Protein AF-A0A9Q0G4Z3-F1 (afdb_monomer)

pLDDT: mean 73.85, std 12.04, range [33.72, 89.06]

Mean predicted aligned error: 10.03 Å

Sequence (108 aa):
MFDSSICDSKLFLVQVDVGDFLRFNSCVLYTEDNSEQPLINIEVVAHVTRPELRSSEVSNTFYFTFTVRPEAKATTNGSRIRKVVPATEEEARLILERMDSKKLGSRA

Secondary structure (DSSP, 8-state):
---EEEEEE----SPPPTTPEEEEEEEEEEEE--SSS-EEEEEEEEEEEETTTTEEEEEEEEEEEEE--HHHHHHSTT-PPPPP--SSHHHHHHHHHHHHHHHHHT--

In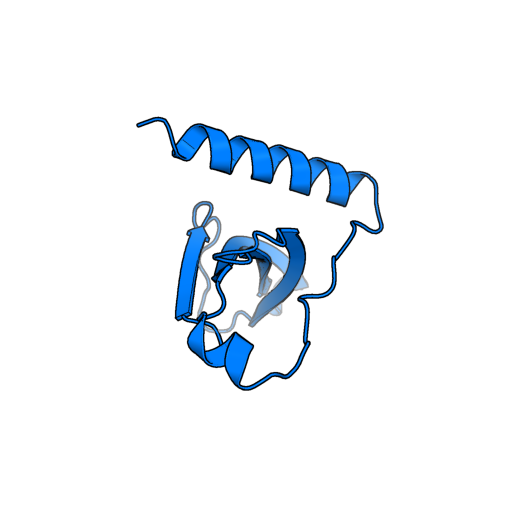terPro domains:
  IPR029069 HotDog domain superfamily [SSF54637] (12-103)

Foldseek 3Di:
DWDDKDKDKDDQADDADDPKDKDWDKDFLWWAQDVQKIKTKMKIWIWTQDVVVRDIDTRIIMIIITTDDPVVVVVPVPPRDDTDDDPDPVSVVVVVVVVVVVVVVVPD

Structure (mmCIF, N/CA/C/O backbone):
data_AF-A0A9Q0G4Z3-F1
#
_entry.id   AF-A0A9Q0G4Z3-F1
#
loop_
_atom_site.group_PDB
_atom_site.id
_atom_site.type_symbol
_atom_site.label_atom_id
_atom_site.label_alt_id
_atom_site.label_comp_id
_atom_site.label_asym_id
_atom_site.label_entity_id
_atom_site.label_seq_id
_atom_site.pdbx_PDB_ins_code
_atom_site.Cartn_x
_atom_site.Cartn_y
_atom_site.Cartn_z
_atom_site.occupancy
_atom_site.B_iso_or_equiv
_atom_site.auth_seq_id
_atom_site.auth_comp_id
_atom_site.auth_asym_id
_atom_site.auth_atom_id
_atom_site.pdbx_PDB_model_num
ATOM 1 N N . MET A 1 1 ? 10.485 -15.289 -3.113 1.00 57.66 1 MET A N 1
ATOM 2 C CA . MET A 1 1 ? 9.211 -14.585 -3.376 1.00 57.66 1 MET A CA 1
ATOM 3 C C . MET A 1 1 ? 9.378 -13.084 -3.158 1.00 57.66 1 MET A C 1
ATOM 5 O O . MET A 1 1 ? 9.109 -12.368 -4.099 1.00 57.66 1 MET A O 1
ATOM 9 N N . PHE A 1 2 ? 9.954 -12.619 -2.045 1.00 57.69 2 PHE A N 1
ATOM 10 C CA . PHE A 1 2 ? 10.606 -11.301 -1.901 1.00 57.69 2 PHE A CA 1
ATOM 11 C C . PHE A 1 2 ? 11.78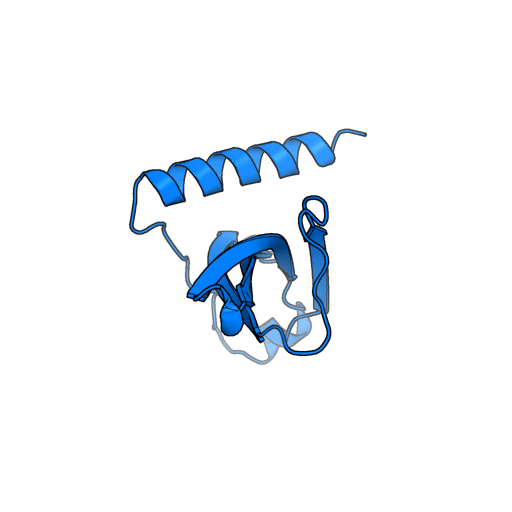9 -11.477 -0.937 1.00 57.69 2 PHE A C 1
ATOM 13 O O . PHE A 1 2 ? 11.700 -12.358 -0.083 1.00 57.69 2 PHE A O 1
ATOM 20 N N . ASP A 1 3 ? 12.904 -10.766 -1.122 1.00 50.44 3 ASP A N 1
ATOM 21 C CA . ASP A 1 3 ? 14.141 -11.026 -0.350 1.00 50.44 3 ASP A CA 1
ATOM 22 C C . ASP A 1 3 ? 14.379 -10.037 0.783 1.00 50.44 3 ASP A C 1
ATOM 24 O O . ASP A 1 3 ? 14.804 -10.387 1.878 1.00 50.44 3 ASP A O 1
ATOM 28 N N . SER A 1 4 ? 14.092 -8.773 0.504 1.00 58.72 4 SER A N 1
ATOM 29 C CA . SER A 1 4 ? 14.329 -7.689 1.433 1.00 58.72 4 SER A CA 1
ATOM 30 C C . SER A 1 4 ? 13.123 -6.773 1.432 1.00 58.72 4 SER A C 1
ATOM 32 O O . SER A 1 4 ? 12.578 -6.443 0.373 1.00 58.72 4 SER A O 1
ATOM 34 N N . SER A 1 5 ? 12.694 -6.408 2.635 1.00 64.12 5 SER A N 1
ATOM 35 C CA . SER A 1 5 ? 11.662 -5.414 2.874 1.00 64.12 5 SER A CA 1
ATOM 36 C C . SER A 1 5 ? 12.268 -4.282 3.692 1.00 64.12 5 SER A C 1
ATOM 38 O O . SER A 1 5 ? 12.572 -4.474 4.869 1.00 64.12 5 SER A O 1
ATOM 40 N N . ILE A 1 6 ? 12.436 -3.109 3.085 1.00 66.50 6 ILE A N 1
ATOM 41 C CA . ILE A 1 6 ? 12.763 -1.888 3.832 1.00 66.50 6 ILE A CA 1
ATOM 42 C C . ILE A 1 6 ? 11.441 -1.286 4.292 1.00 66.50 6 ILE A C 1
ATOM 44 O O . ILE A 1 6 ? 10.569 -1.029 3.459 1.00 66.50 6 ILE A O 1
ATOM 48 N N . CYS A 1 7 ? 11.286 -1.115 5.603 1.00 66.94 7 CYS A N 1
ATOM 49 C CA . CYS A 1 7 ? 10.111 -0.512 6.216 1.00 66.94 7 CYS A CA 1
ATOM 50 C C . CYS A 1 7 ? 10.461 0.888 6.715 1.00 66.94 7 CYS A C 1
ATOM 52 O O . CYS A 1 7 ? 11.145 1.025 7.726 1.00 66.94 7 CYS A O 1
ATOM 54 N N . ASP A 1 8 ? 9.929 1.908 6.052 1.00 69.31 8 ASP A N 1
ATOM 55 C CA . ASP A 1 8 ? 9.909 3.266 6.582 1.00 69.31 8 ASP A CA 1
ATOM 56 C C . ASP A 1 8 ? 8.574 3.471 7.308 1.00 69.31 8 ASP A C 1
ATOM 58 O O . ASP A 1 8 ? 7.501 3.411 6.707 1.00 69.31 8 ASP A O 1
ATOM 62 N N . SER A 1 9 ? 8.599 3.677 8.620 1.00 65.06 9 SER A N 1
ATOM 63 C CA . SER A 1 9 ? 7.398 4.015 9.394 1.00 65.06 9 SER A CA 1
ATOM 64 C C . SER A 1 9 ? 7.420 5.495 9.746 1.00 65.06 9 SER A C 1
ATOM 66 O O . SER A 1 9 ? 8.399 5.963 10.331 1.00 65.06 9 SER A O 1
ATOM 68 N N . LYS A 1 10 ? 6.342 6.233 9.459 1.00 60.59 10 LYS A N 1
ATOM 69 C CA . LYS A 1 10 ? 6.133 7.533 10.112 1.00 60.59 10 LYS A CA 1
ATOM 70 C C . LYS A 1 10 ? 5.558 7.281 11.516 1.00 60.59 10 LYS A C 1
ATOM 72 O O . LYS A 1 10 ? 4.759 6.369 11.691 1.00 60.59 10 LYS A O 1
ATOM 77 N N . LEU A 1 11 ? 6.073 8.049 12.479 1.00 58.91 11 LEU A N 1
ATOM 78 C CA . LEU A 1 11 ? 5.869 8.026 13.937 1.00 58.91 11 LEU A CA 1
ATOM 79 C C . LEU A 1 11 ? 4.536 7.419 14.417 1.00 58.91 11 LEU A C 1
ATOM 81 O O . LEU A 1 11 ? 3.488 7.730 13.859 1.00 58.91 11 LEU A O 1
ATOM 85 N N . PHE A 1 12 ? 4.573 6.639 15.505 1.00 65.06 12 PHE A N 1
ATOM 86 C CA . PHE A 1 12 ? 3.357 6.103 16.113 1.00 65.06 12 PHE A CA 1
ATOM 87 C C . PHE A 1 12 ? 2.504 7.208 16.741 1.00 65.06 12 PHE A C 1
ATOM 89 O O . PHE A 1 12 ? 2.899 7.763 17.766 1.00 65.06 12 PHE A O 1
ATOM 96 N N . LEU A 1 13 ? 1.359 7.545 16.137 1.00 67.50 13 LEU A N 1
ATOM 97 C CA . LEU A 1 13 ? 0.562 8.698 16.580 1.00 67.50 13 LEU A CA 1
ATOM 98 C C . LEU A 1 13 ? -0.391 8.360 17.731 1.00 67.50 13 LEU A C 1
ATOM 100 O O . LEU A 1 13 ? -0.685 9.228 18.551 1.00 67.50 13 LEU A O 1
ATOM 104 N N . VAL A 1 14 ? -0.878 7.117 17.807 1.00 72.00 14 VAL A N 1
ATOM 105 C CA . VAL A 1 14 ? -1.937 6.726 18.753 1.00 72.00 14 VAL A CA 1
ATOM 106 C C . VAL A 1 14 ? -1.628 5.378 19.396 1.00 72.00 14 VA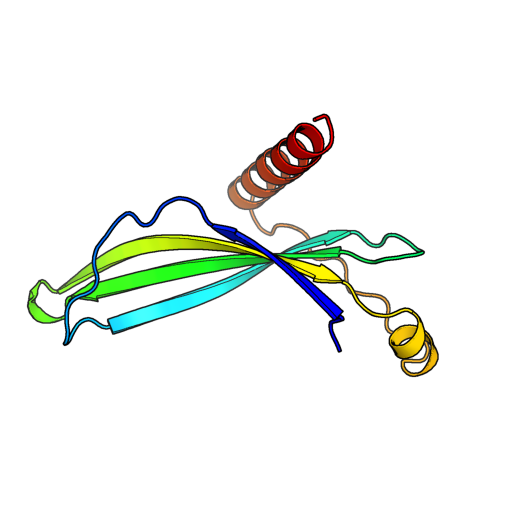L A C 1
ATOM 108 O O . VAL A 1 14 ? -1.382 4.396 18.693 1.00 72.00 14 VAL A O 1
ATOM 111 N N . GLN A 1 15 ? -1.680 5.335 20.731 1.00 70.00 15 GLN A N 1
ATOM 112 C CA . GLN A 1 15 ? -1.610 4.101 21.514 1.00 70.00 15 GLN A CA 1
ATOM 113 C C . GLN A 1 15 ? -2.885 3.270 21.322 1.00 70.00 15 GLN A C 1
ATOM 115 O O . GLN A 1 15 ? -3.992 3.812 21.309 1.00 70.00 15 GLN A O 1
ATOM 120 N N . VAL A 1 16 ? -2.706 1.960 21.162 1.00 74.00 16 VAL A N 1
ATOM 121 C CA . VAL A 1 16 ? -3.790 0.984 21.005 1.00 74.00 16 VAL A CA 1
ATOM 122 C C . VAL A 1 16 ? -4.058 0.348 22.362 1.00 74.00 16 VAL A C 1
ATOM 124 O O . VAL A 1 16 ? -3.110 -0.130 22.989 1.00 74.00 16 VAL A O 1
ATOM 127 N N . ASP A 1 17 ? -5.315 0.344 22.804 1.00 79.38 17 ASP A N 1
ATOM 128 C CA . ASP A 1 17 ? -5.713 -0.313 24.052 1.00 79.38 17 ASP A CA 1
ATOM 129 C C . ASP A 1 17 ? -6.225 -1.745 23.806 1.00 79.38 17 ASP A C 1
ATOM 131 O O . ASP A 1 17 ? -6.589 -2.128 22.688 1.00 79.38 17 ASP A O 1
ATOM 135 N N . VAL A 1 18 ? -6.239 -2.568 24.854 1.00 79.81 18 VAL A N 1
ATOM 136 C CA . VAL A 1 18 ? -6.750 -3.940 24.807 1.00 79.81 18 VAL A CA 1
ATOM 137 C C . VAL A 1 18 ? -8.266 -3.902 24.607 1.00 79.81 18 VAL A C 1
ATOM 139 O O . VAL A 1 18 ? -9.015 -3.598 25.528 1.00 79.81 18 VAL A O 1
ATOM 142 N N . GLY A 1 19 ? -8.716 -4.252 23.401 1.00 79.81 19 GLY A N 1
ATOM 143 C CA . GLY A 1 19 ? -10.129 -4.200 23.003 1.00 79.81 19 GLY A CA 1
ATOM 144 C C . GLY A 1 19 ? -10.374 -3.364 21.745 1.00 79.81 19 GLY A C 1
ATOM 145 O O . GLY A 1 19 ? -11.406 -3.534 21.094 1.00 79.81 19 GLY A O 1
ATOM 146 N N . ASP A 1 20 ? -9.404 -2.535 21.351 1.00 85.12 20 ASP A N 1
ATOM 147 C CA . ASP A 1 20 ? -9.442 -1.801 20.091 1.00 85.12 20 ASP A CA 1
ATOM 148 C C . ASP A 1 20 ? -9.159 -2.719 18.893 1.00 85.12 20 ASP A C 1
ATOM 150 O O . ASP A 1 20 ? -8.344 -3.646 18.947 1.00 85.12 20 ASP A O 1
ATOM 154 N N . PHE A 1 21 ? -9.804 -2.427 17.761 1.00 85.62 21 PHE A N 1
ATOM 155 C CA . PHE A 1 21 ? -9.554 -3.147 16.516 1.00 85.62 21 PHE A CA 1
ATOM 156 C C . PHE A 1 21 ? -8.493 -2.434 15.689 1.00 85.62 21 PHE A C 1
ATOM 158 O O . PHE A 1 21 ? -8.655 -1.270 15.324 1.00 85.62 21 PHE A O 1
ATOM 165 N N . LEU A 1 22 ? -7.437 -3.159 15.321 1.00 86.88 22 LEU A N 1
ATOM 166 C CA . LEU A 1 22 ? -6.420 -2.673 14.398 1.00 86.88 22 LEU A CA 1
ATOM 167 C C . LEU A 1 22 ? -6.679 -3.235 12.997 1.00 86.88 22 LEU A C 1
ATOM 169 O O . LEU A 1 22 ? -6.611 -4.444 12.773 1.00 86.88 22 LEU A O 1
ATOM 173 N N . ARG A 1 23 ? -6.965 -2.355 12.039 1.00 88.06 23 ARG A N 1
ATOM 174 C CA . ARG A 1 23 ? -7.168 -2.706 10.632 1.00 88.06 23 ARG A CA 1
ATOM 175 C C . ARG A 1 23 ? -6.011 -2.192 9.791 1.00 88.06 23 ARG A C 1
ATOM 177 O O . ARG A 1 23 ? -5.832 -0.987 9.649 1.00 88.06 23 ARG A O 1
ATOM 184 N N . PHE A 1 24 ? -5.282 -3.108 9.167 1.00 88.25 24 PHE A N 1
ATOM 185 C CA . PHE A 1 24 ? -4.256 -2.778 8.184 1.00 88.25 24 PHE A CA 1
ATOM 186 C C . PHE A 1 24 ? -4.852 -2.801 6.777 1.00 88.25 24 PHE A C 1
ATOM 188 O O . PHE A 1 24 ? -5.351 -3.832 6.329 1.00 88.25 24 PHE A O 1
ATOM 195 N N . ASN A 1 25 ? -4.786 -1.675 6.073 1.00 88.56 25 ASN A N 1
ATOM 196 C CA . ASN A 1 25 ? -5.106 -1.592 4.652 1.00 88.56 25 ASN A CA 1
ATOM 197 C C . ASN A 1 25 ? -3.799 -1.444 3.874 1.00 88.56 25 ASN A C 1
ATOM 199 O O . ASN A 1 25 ? -3.082 -0.465 4.057 1.00 88.56 25 ASN A O 1
ATOM 203 N N . SER A 1 26 ? -3.485 -2.419 3.023 1.00 86.81 26 SER A N 1
ATOM 204 C CA . SER A 1 26 ? -2.287 -2.404 2.180 1.00 86.81 26 SER A CA 1
ATOM 205 C C . SER A 1 26 ? -2.632 -2.055 0.733 1.00 86.81 26 SER A C 1
ATOM 207 O O . SER A 1 26 ? -3.509 -2.699 0.154 1.00 86.81 26 SER A O 1
ATOM 209 N N . CYS A 1 27 ? -1.902 -1.119 0.129 1.00 84.38 27 CYS A N 1
ATOM 210 C CA . CYS A 1 27 ? -2.026 -0.746 -1.280 1.00 84.38 27 CYS A CA 1
ATOM 211 C C . CYS A 1 27 ? -0.648 -0.669 -1.956 1.00 84.38 27 CYS A C 1
ATOM 213 O O . CYS A 1 27 ? 0.306 -0.133 -1.390 1.00 84.38 27 CYS A O 1
ATOM 215 N N . VAL A 1 28 ? -0.526 -1.207 -3.175 1.00 85.25 28 VAL A N 1
ATOM 216 C CA . VAL A 1 28 ? 0.691 -1.046 -3.985 1.00 85.25 28 VAL A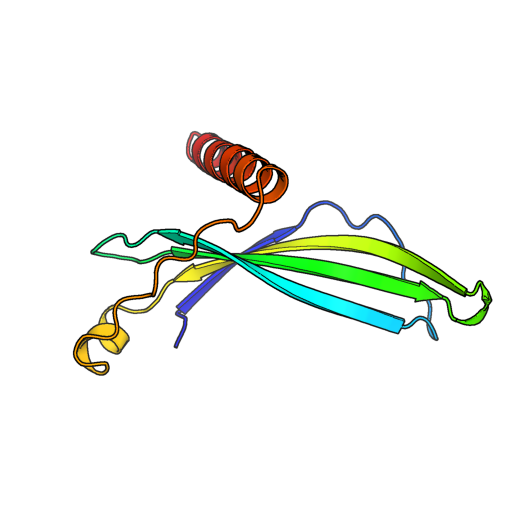 CA 1
ATOM 217 C C . VAL A 1 28 ? 0.656 0.346 -4.603 1.00 85.25 28 VAL A C 1
ATOM 219 O O . VAL A 1 28 ? -0.182 0.609 -5.457 1.00 85.25 28 VAL A O 1
ATOM 222 N N . LEU A 1 29 ? 1.574 1.217 -4.189 1.00 82.25 29 LEU A N 1
ATOM 223 C CA . LEU A 1 29 ? 1.649 2.586 -4.692 1.00 82.25 29 LEU A CA 1
ATOM 224 C C . LEU A 1 29 ? 2.242 2.617 -6.100 1.00 82.25 29 LEU A C 1
ATOM 226 O O . LEU A 1 29 ? 1.646 3.135 -7.038 1.00 82.25 29 LEU A O 1
ATOM 230 N N . TYR A 1 30 ? 3.444 2.062 -6.251 1.00 81.19 30 TYR A N 1
ATOM 231 C CA . TYR A 1 30 ? 4.141 2.055 -7.528 1.00 81.19 30 TYR A CA 1
ATOM 232 C C . TYR A 1 30 ? 5.223 0.980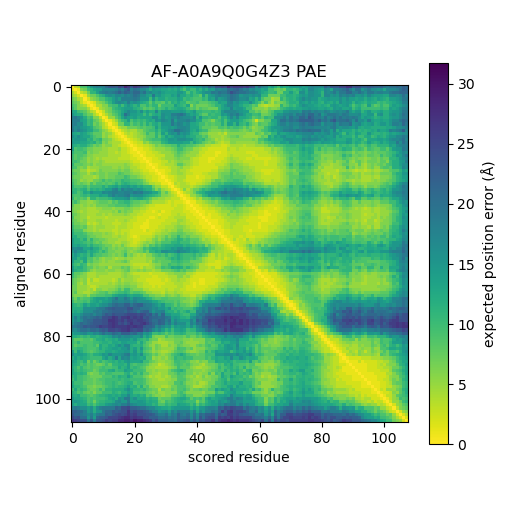 -7.567 1.00 81.19 30 TYR A C 1
ATOM 234 O O . TYR A 1 30 ? 5.726 0.504 -6.545 1.00 81.19 30 TYR A O 1
ATOM 242 N N . THR A 1 31 ? 5.598 0.611 -8.783 1.00 81.00 31 THR A N 1
ATOM 243 C CA . THR A 1 31 ? 6.623 -0.394 -9.055 1.00 81.00 31 THR A CA 1
ATOM 244 C C . THR A 1 31 ? 7.690 0.205 -9.958 1.00 81.00 31 THR A C 1
ATOM 246 O O . THR A 1 31 ? 7.362 0.745 -11.017 1.00 81.00 31 THR A O 1
ATOM 249 N N . GLU A 1 32 ? 8.953 0.072 -9.577 1.00 78.00 32 GLU A N 1
ATOM 250 C CA . GLU A 1 32 ? 10.093 0.408 -10.425 1.00 78.00 32 GLU A CA 1
ATOM 251 C C . GLU A 1 32 ? 10.642 -0.883 -11.031 1.00 78.00 32 GLU A C 1
ATOM 253 O O . GLU A 1 32 ? 11.122 -1.766 -10.317 1.00 78.00 32 GLU A O 1
ATOM 258 N N . ASP A 1 33 ? 10.562 -1.007 -12.355 1.00 71.94 33 ASP A N 1
ATOM 259 C CA . ASP A 1 33 ? 11.169 -2.122 -13.082 1.00 71.94 33 ASP A CA 1
ATOM 260 C C . ASP A 1 33 ? 12.631 -1.782 -13.386 1.00 71.94 33 ASP A C 1
ATOM 262 O O . ASP A 1 33 ? 12.982 -1.360 -14.486 1.00 71.94 33 ASP A O 1
ATOM 266 N N . ASN A 1 34 ? 13.481 -1.876 -12.362 1.00 70.94 34 ASN A N 1
ATOM 267 C CA . ASN A 1 34 ? 14.925 -1.850 -12.550 1.00 70.94 34 ASN A CA 1
ATOM 268 C C . ASN A 1 34 ? 15.381 -3.264 -12.940 1.00 70.94 34 ASN A C 1
ATOM 270 O O . ASN A 1 34 ? 15.054 -4.237 -12.250 1.00 70.94 34 ASN A O 1
ATOM 274 N N . SER A 1 35 ? 16.111 -3.375 -14.054 1.00 65.69 35 SER A N 1
ATOM 275 C CA . SER A 1 35 ? 16.518 -4.650 -14.661 1.00 65.69 35 SER A CA 1
ATOM 276 C C . SER A 1 35 ? 17.179 -5.596 -13.654 1.00 65.69 35 SER A C 1
ATOM 278 O O . SER A 1 35 ? 16.849 -6.784 -13.627 1.00 65.69 35 SER A O 1
ATOM 280 N N . GLU A 1 36 ? 18.020 -5.042 -12.776 1.00 66.06 36 GLU A N 1
ATOM 281 C CA . GLU A 1 36 ? 18.785 -5.785 -11.770 1.00 66.06 36 GLU A CA 1
ATOM 282 C C . GLU A 1 36 ? 17.966 -6.102 -10.508 1.00 66.06 36 GLU A C 1
ATOM 284 O O . GLU A 1 36 ? 18.000 -7.223 -10.003 1.00 66.06 36 GLU A O 1
ATOM 289 N N . GLN A 1 37 ? 17.203 -5.132 -9.991 1.00 68.94 37 GLN A N 1
ATOM 290 C CA . GLN A 1 37 ? 16.442 -5.272 -8.743 1.00 68.94 37 GLN A CA 1
ATOM 291 C C . GLN A 1 37 ? 15.134 -4.482 -8.809 1.00 68.94 37 GLN A C 1
ATOM 293 O O . GLN A 1 37 ? 15.124 -3.287 -8.509 1.00 68.94 37 GLN A O 1
ATOM 298 N N . PRO A 1 38 ? 14.012 -5.113 -9.183 1.00 75.69 38 PRO A N 1
ATOM 299 C CA . PRO A 1 38 ? 12.752 -4.400 -9.250 1.00 75.69 38 PRO A CA 1
ATOM 300 C C . PRO A 1 38 ? 12.260 -4.061 -7.841 1.00 75.69 38 PRO A C 1
ATOM 302 O O . PRO A 1 38 ? 12.326 -4.900 -6.938 1.00 75.69 38 PRO A O 1
ATOM 305 N N . LEU A 1 39 ? 11.746 -2.845 -7.670 1.00 81.31 39 LEU A N 1
ATOM 306 C CA . LEU A 1 39 ? 11.281 -2.325 -6.387 1.00 81.31 39 LEU A CA 1
ATOM 307 C C . LEU A 1 39 ? 9.762 -2.205 -6.404 1.00 81.31 39 LEU A C 1
ATOM 309 O O . LEU A 1 39 ? 9.188 -1.520 -7.249 1.00 81.31 39 LEU A O 1
ATOM 313 N N . ILE A 1 40 ? 9.103 -2.841 -5.444 1.00 84.31 40 ILE A N 1
ATOM 314 C CA . ILE A 1 40 ? 7.659 -2.735 -5.240 1.00 84.31 40 ILE A CA 1
ATOM 315 C C . ILE A 1 40 ? 7.429 -1.899 -3.992 1.00 84.31 40 ILE A C 1
ATOM 317 O O . ILE A 1 40 ? 7.795 -2.310 -2.893 1.00 84.31 40 ILE A O 1
ATOM 321 N N . ASN A 1 41 ? 6.824 -0.728 -4.161 1.00 83.69 41 ASN A N 1
ATOM 322 C CA . ASN A 1 41 ? 6.507 0.171 -3.063 1.00 83.69 41 ASN A CA 1
ATOM 323 C C . ASN A 1 41 ? 5.058 -0.031 -2.637 1.00 83.69 41 ASN A C 1
ATOM 325 O O . ASN A 1 41 ? 4.136 0.108 -3.441 1.00 83.69 41 ASN A O 1
ATOM 329 N N . ILE A 1 42 ? 4.872 -0.337 -1.360 1.00 85.69 42 ILE A N 1
ATOM 330 C CA . ILE A 1 42 ? 3.581 -0.629 -0.752 1.00 85.69 42 ILE A CA 1
ATOM 331 C C . ILE A 1 42 ? 3.380 0.331 0.413 1.00 85.69 42 ILE A C 1
ATOM 333 O O . ILE A 1 42 ? 4.269 0.508 1.245 1.00 85.69 42 ILE A O 1
ATOM 337 N N . GLU A 1 43 ? 2.208 0.941 0.469 1.00 86.75 43 GLU A N 1
ATOM 338 C CA . GLU A 1 43 ? 1.730 1.656 1.641 1.00 86.75 43 GLU A CA 1
ATOM 339 C C . GLU A 1 43 ? 0.828 0.734 2.453 1.00 86.75 43 GLU A C 1
ATOM 341 O O . GLU A 1 43 ? 0.001 0.004 1.905 1.00 86.75 43 GLU A O 1
ATOM 346 N N . VAL A 1 44 ? 0.997 0.758 3.768 1.00 87.50 44 VAL A N 1
ATOM 347 C CA . VAL A 1 44 ? 0.147 0.044 4.709 1.00 87.50 44 VAL A CA 1
ATOM 348 C C . VAL A 1 44 ? -0.334 1.035 5.755 1.00 87.50 44 VAL A C 1
ATOM 350 O O . VAL A 1 44 ? 0.439 1.494 6.592 1.00 87.50 44 VAL A O 1
ATOM 353 N N . VAL A 1 45 ? -1.623 1.353 5.718 1.00 87.69 45 VAL A N 1
ATOM 354 C CA . VAL A 1 45 ? -2.264 2.262 6.669 1.00 87.69 45 VAL A CA 1
ATOM 355 C C . VAL A 1 45 ? -2.914 1.442 7.777 1.00 87.69 45 VAL A C 1
ATOM 357 O O . VAL A 1 45 ? -3.740 0.566 7.515 1.00 87.69 45 VAL A O 1
ATOM 360 N N . ALA A 1 46 ? -2.536 1.721 9.020 1.00 88.50 46 ALA A N 1
ATOM 361 C CA . ALA A 1 46 ? -3.094 1.107 10.211 1.00 88.50 46 ALA A CA 1
ATOM 362 C C . ALA A 1 46 ? -4.170 2.017 10.810 1.00 88.50 46 ALA A C 1
ATOM 364 O O . ALA A 1 46 ? -3.878 3.099 11.323 1.00 88.50 46 ALA A O 1
ATOM 365 N N . HIS A 1 47 ? -5.413 1.555 10.763 1.00 89.06 47 HIS A N 1
ATOM 366 C CA . HIS A 1 47 ? -6.548 2.207 11.395 1.00 89.06 47 HIS A CA 1
ATOM 367 C C . HIS A 1 47 ? -6.835 1.558 12.740 1.00 89.06 47 HIS A C 1
ATOM 369 O O . HIS A 1 47 ? -6.948 0.337 12.823 1.00 89.06 47 HIS A O 1
ATOM 375 N N . VAL A 1 48 ? -6.994 2.377 13.771 1.00 87.25 48 VAL A N 1
ATOM 376 C CA . VAL A 1 48 ? -7.496 1.950 15.075 1.00 87.25 48 VAL A CA 1
ATOM 377 C C . VAL A 1 48 ? -8.972 2.299 15.119 1.00 87.25 48 VAL A C 1
ATOM 379 O O . VAL A 1 48 ? -9.344 3.459 14.944 1.00 87.25 48 VAL A O 1
ATOM 382 N N . THR A 1 49 ? -9.819 1.294 15.309 1.00 86.56 49 THR A N 1
ATOM 383 C CA . THR A 1 49 ? -11.257 1.464 15.491 1.00 86.56 49 THR A CA 1
ATOM 384 C C . THR A 1 49 ? -11.596 1.201 16.949 1.00 86.56 49 THR A C 1
ATOM 386 O O . THR A 1 49 ? -11.435 0.077 17.425 1.00 86.56 49 THR A O 1
ATOM 389 N N . ARG A 1 50 ? -12.094 2.237 17.631 1.00 86.00 50 ARG A N 1
ATOM 390 C CA . ARG A 1 50 ? -12.572 2.156 19.013 1.00 86.00 50 ARG A CA 1
ATOM 391 C C . ARG A 1 50 ? -14.074 1.894 18.991 1.00 86.00 50 ARG A C 1
ATOM 393 O O . ARG A 1 50 ? -14.843 2.822 18.712 1.00 86.00 50 ARG A O 1
ATOM 400 N N . PRO A 1 51 ? -14.530 0.654 19.230 1.00 80.88 51 PRO A N 1
ATOM 401 C CA . PRO A 1 51 ? -15.941 0.300 19.072 1.00 80.88 51 PRO A CA 1
ATOM 402 C C . PRO A 1 51 ? -16.849 1.101 20.017 1.00 80.88 51 PRO A C 1
ATOM 404 O O . PRO A 1 51 ? -17.950 1.495 19.634 1.00 80.88 51 PRO A O 1
ATOM 407 N N . GLU A 1 52 ? -16.358 1.402 21.217 1.00 81.75 52 GLU A N 1
ATOM 408 C CA . GLU A 1 52 ? -17.064 2.137 22.272 1.00 81.75 52 GLU A CA 1
ATOM 409 C C . GLU A 1 52 ? -17.355 3.589 21.884 1.00 81.75 52 GLU A C 1
ATOM 411 O O . GLU A 1 52 ? -18.446 4.102 22.129 1.00 81.75 52 GLU A O 1
ATOM 416 N N . LEU A 1 53 ? -16.395 4.234 21.218 1.00 80.00 53 LEU A N 1
ATOM 417 C CA . LEU A 1 53 ? -16.501 5.616 20.747 1.00 80.00 53 LEU A CA 1
ATOM 418 C C . LEU A 1 53 ? -17.041 5.710 19.314 1.00 80.00 53 LEU A C 1
ATOM 420 O O . LEU A 1 53 ? -17.262 6.812 18.815 1.00 80.00 53 LEU A O 1
ATOM 424 N N . ARG A 1 54 ? -17.255 4.564 18.646 1.00 82.12 54 ARG A N 1
ATOM 425 C CA . ARG A 1 54 ? -17.635 4.457 17.225 1.00 82.12 54 ARG A CA 1
ATOM 426 C C . ARG A 1 54 ? -16.742 5.300 16.308 1.00 82.12 54 ARG A C 1
ATOM 428 O O . ARG A 1 54 ? -17.204 5.816 15.291 1.00 82.12 54 ARG A O 1
ATOM 435 N N . SER A 1 55 ? -15.469 5.440 16.668 1.00 80.00 55 SER A N 1
ATOM 436 C CA . SER A 1 55 ? -14.487 6.217 15.919 1.00 80.00 55 SER A CA 1
ATOM 437 C C . SER A 1 55 ? -13.464 5.302 15.257 1.00 80.00 55 SER A C 1
ATOM 439 O O . SER A 1 55 ? -13.161 4.210 15.745 1.00 80.00 55 SER A O 1
ATOM 441 N N . SER A 1 56 ? -12.941 5.746 14.116 1.00 83.12 56 SER A N 1
ATOM 442 C CA . SER A 1 56 ? -11.820 5.096 13.449 1.00 83.12 56 SER A CA 1
ATOM 443 C C . SER A 1 56 ? -10.823 6.151 13.005 1.00 83.12 56 SER A C 1
ATOM 445 O O . SER A 1 56 ? -11.167 7.049 12.241 1.00 83.12 56 SER A O 1
ATOM 447 N N . GLU A 1 57 ? -9.585 6.015 13.457 1.00 85.56 57 GLU A N 1
ATOM 448 C CA . GLU A 1 57 ? -8.517 6.982 13.208 1.00 85.56 57 GLU A CA 1
ATOM 449 C C . GLU A 1 57 ? -7.292 6.268 12.640 1.00 85.56 57 GLU A C 1
ATOM 451 O O . GLU A 1 57 ? -7.060 5.088 12.914 1.00 85.56 57 GLU A O 1
ATOM 456 N N . VAL A 1 58 ? -6.513 6.966 11.815 1.00 83.31 58 VAL A N 1
ATOM 457 C CA . VAL A 1 58 ? -5.237 6.439 11.321 1.00 83.31 58 VAL A CA 1
ATOM 458 C C . VAL A 1 58 ? -4.209 6.577 12.437 1.00 83.31 58 VAL A C 1
ATOM 460 O O . VAL A 1 58 ? -3.873 7.688 12.833 1.00 83.31 58 VAL A O 1
ATOM 463 N N . SER A 1 59 ? -3.713 5.447 12.939 1.00 83.31 59 SER A N 1
ATOM 464 C CA . SER A 1 59 ? -2.639 5.427 13.935 1.00 83.31 59 SER A CA 1
ATOM 465 C C . SER A 1 59 ? -1.291 5.590 13.244 1.00 83.31 59 SER A C 1
ATOM 467 O O . SER A 1 59 ? -0.535 6.497 13.583 1.00 83.31 59 SER A O 1
ATOM 469 N N . ASN A 1 60 ? -1.016 4.756 12.233 1.00 80.75 60 ASN A N 1
ATOM 470 C CA . ASN A 1 60 ? 0.2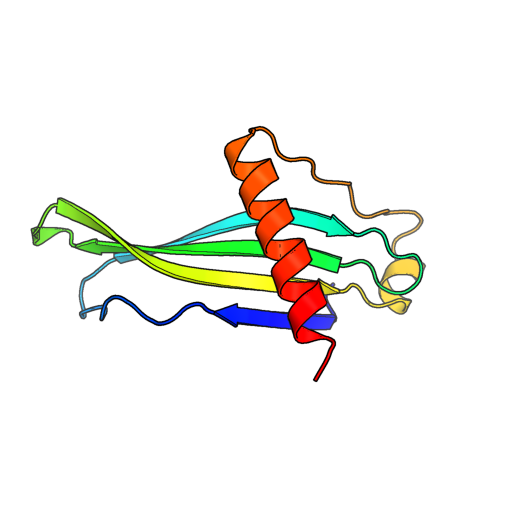99 4.689 11.595 1.00 80.75 60 ASN A CA 1
ATOM 471 C C . ASN A 1 60 ? 0.174 4.463 10.096 1.00 80.75 60 ASN A C 1
ATOM 473 O O . ASN A 1 60 ? -0.683 3.701 9.648 1.00 80.75 60 ASN A O 1
ATOM 477 N N . THR A 1 61 ? 1.112 5.027 9.345 1.00 83.62 61 THR A N 1
ATOM 478 C CA . THR A 1 61 ? 1.318 4.675 7.942 1.00 83.62 61 THR A CA 1
ATOM 479 C C . THR A 1 61 ? 2.714 4.093 7.790 1.00 83.62 61 THR A C 1
ATOM 481 O O . THR A 1 61 ? 3.721 4.760 8.053 1.00 83.62 61 THR A O 1
ATOM 484 N N . PHE A 1 62 ? 2.760 2.831 7.380 1.00 84.25 62 PHE A N 1
ATOM 485 C CA . PHE A 1 62 ? 3.976 2.104 7.067 1.00 84.25 62 PHE A CA 1
ATOM 486 C C . PHE A 1 62 ? 4.188 2.071 5.573 1.00 84.25 62 PHE A C 1
ATOM 488 O O . PHE A 1 62 ? 3.255 2.027 4.772 1.00 84.25 62 PHE A O 1
ATOM 495 N N . TYR A 1 63 ? 5.450 2.018 5.211 1.00 83.50 63 TYR A N 1
ATOM 496 C CA . TYR A 1 63 ? 5.855 2.070 3.839 1.00 83.50 63 TYR A CA 1
ATOM 497 C C . TYR A 1 63 ? 6.900 1.005 3.580 1.00 83.50 63 TYR A C 1
ATOM 499 O O . TYR A 1 63 ? 8.058 1.137 3.971 1.00 83.50 63 TYR A O 1
ATOM 507 N N . PHE A 1 64 ? 6.487 -0.043 2.886 1.00 83.69 64 PHE A N 1
ATOM 508 C CA . PHE A 1 64 ? 7.343 -1.170 2.581 1.00 83.69 64 PHE A CA 1
ATOM 509 C C . PHE A 1 64 ? 7.877 -1.075 1.160 1.00 83.69 64 PHE A C 1
ATOM 511 O O . PHE A 1 64 ? 7.162 -0.731 0.220 1.00 83.69 64 PHE A O 1
ATOM 518 N N . THR A 1 65 ? 9.150 -1.409 1.000 1.00 83.62 65 THR A N 1
ATOM 519 C CA . THR A 1 65 ? 9.781 -1.583 -0.306 1.00 83.62 65 THR A CA 1
ATOM 520 C C . THR A 1 65 ? 10.251 -3.015 -0.425 1.00 83.62 65 THR A C 1
ATOM 522 O O . THR A 1 65 ? 11.136 -3.410 0.326 1.00 83.62 65 THR A O 1
ATOM 525 N N . PHE A 1 66 ? 9.685 -3.772 -1.359 1.00 82.75 66 PHE A N 1
ATOM 526 C CA . PHE A 1 66 ? 10.058 -5.160 -1.607 1.00 82.75 66 PHE A CA 1
ATOM 527 C C . PHE A 1 66 ? 10.910 -5.291 -2.866 1.00 82.75 66 PHE A C 1
ATOM 529 O O . PHE A 1 66 ? 10.594 -4.690 -3.893 1.00 82.75 66 PHE A O 1
ATOM 536 N N . THR A 1 67 ? 11.945 -6.129 -2.803 1.00 79.56 67 THR A N 1
ATOM 537 C CA . THR A 1 67 ? 12.739 -6.554 -3.966 1.00 79.56 67 THR A CA 1
ATOM 538 C C . THR A 1 67 ? 12.565 -8.041 -4.255 1.00 79.56 67 THR A C 1
ATOM 540 O O . THR A 1 67 ? 12.298 -8.851 -3.360 1.00 79.56 67 THR A O 1
ATOM 543 N N . VAL A 1 68 ? 12.721 -8.422 -5.524 1.00 74.06 68 VAL A N 1
ATOM 544 C CA . VAL A 1 68 ? 12.677 -9.826 -5.966 1.00 74.06 68 VAL A CA 1
ATOM 545 C C . VAL A 1 68 ? 14.091 -10.328 -6.253 1.00 74.06 68 VAL A C 1
ATOM 547 O O . VAL A 1 68 ? 14.841 -9.662 -6.962 1.00 74.06 68 VAL A O 1
ATOM 550 N N . ARG A 1 69 ? 14.428 -11.522 -5.740 1.00 67.12 69 ARG A N 1
ATOM 551 C CA . ARG A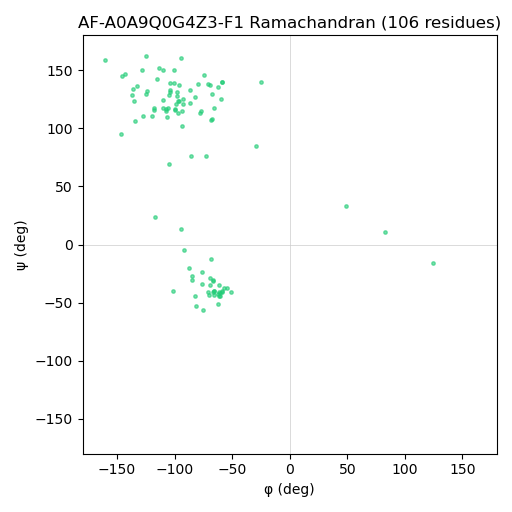 1 69 ? 15.707 -12.202 -6.010 1.00 67.12 69 ARG A CA 1
ATOM 552 C C . ARG A 1 69 ? 15.919 -12.462 -7.510 1.00 67.12 69 ARG A C 1
ATOM 554 O O . ARG A 1 69 ? 14.978 -12.941 -8.156 1.00 67.12 69 ARG A O 1
ATOM 561 N N . PRO A 1 70 ? 17.141 -12.282 -8.040 1.00 64.44 70 PRO A N 1
ATOM 562 C CA . PRO A 1 70 ? 17.499 -12.705 -9.396 1.00 64.44 70 PRO A CA 1
ATOM 563 C C . PRO A 1 70 ? 17.212 -14.194 -9.659 1.00 64.44 70 PRO A C 1
ATOM 565 O O . PRO A 1 70 ? 16.692 -14.551 -10.714 1.00 64.44 70 PRO A O 1
ATOM 568 N N . GLU A 1 71 ? 17.434 -15.072 -8.675 1.00 61.03 71 GLU A N 1
ATOM 569 C CA . GLU A 1 71 ? 17.230 -16.525 -8.800 1.00 61.03 71 GLU A CA 1
ATOM 570 C C . GLU A 1 71 ? 15.747 -16.896 -8.973 1.00 61.03 71 GLU A C 1
ATOM 572 O O . GLU A 1 71 ? 15.410 -17.865 -9.656 1.00 61.03 71 GLU A O 1
ATOM 577 N N . ALA A 1 72 ? 14.842 -16.091 -8.403 1.00 57.78 72 ALA A N 1
ATOM 578 C CA . ALA A 1 72 ? 13.399 -16.249 -8.578 1.00 57.78 72 ALA A CA 1
ATOM 579 C C . ALA A 1 72 ? 12.916 -15.743 -9.950 1.00 57.78 72 ALA A C 1
ATOM 581 O O . ALA A 1 72 ? 11.888 -16.217 -10.442 1.00 57.78 72 ALA A O 1
ATOM 582 N N . LYS A 1 73 ? 13.654 -14.825 -10.600 1.00 57.41 73 LYS A N 1
ATOM 583 C CA . LYS A 1 73 ? 13.370 -14.406 -11.985 1.00 57.41 73 LYS A CA 1
ATOM 584 C C . LYS A 1 73 ? 13.659 -15.522 -12.989 1.00 57.41 73 LYS A C 1
ATOM 586 O O . LYS A 1 73 ? 12.921 -15.662 -13.958 1.00 57.41 73 LYS A O 1
ATOM 591 N N . ALA A 1 74 ? 14.683 -16.341 -12.740 1.00 53.75 74 ALA A N 1
ATOM 592 C CA . ALA A 1 74 ? 15.045 -17.457 -13.617 1.00 53.75 74 ALA A CA 1
ATOM 593 C C . ALA A 1 74 ? 14.014 -18.603 -13.601 1.00 53.75 74 ALA A C 1
ATOM 595 O O . ALA A 1 74 ? 13.846 -19.294 -14.599 1.00 53.75 74 ALA A O 1
ATOM 596 N N . THR A 1 75 ? 13.297 -18.796 -12.488 1.00 54.16 75 THR A N 1
ATOM 597 C CA . THR A 1 75 ? 12.255 -19.836 -12.350 1.00 54.16 75 THR A CA 1
ATOM 598 C C . THR A 1 75 ? 10.873 -19.379 -12.819 1.00 54.16 75 THR A C 1
ATOM 600 O O . THR A 1 75 ? 10.022 -20.208 -13.134 1.00 54.16 75 THR A O 1
ATOM 603 N N . THR A 1 76 ? 10.634 -18.069 -12.896 1.00 54.72 76 THR A N 1
ATOM 604 C CA . THR A 1 76 ? 9.367 -17.486 -13.355 1.00 54.72 76 THR A CA 1
ATOM 605 C C . THR A 1 76 ? 9.528 -16.927 -14.765 1.00 54.72 76 THR A C 1
ATOM 607 O O . THR A 1 76 ? 9.518 -15.719 -14.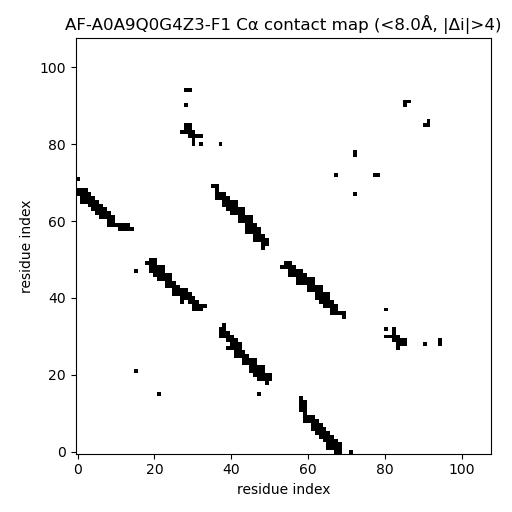966 1.00 54.72 76 THR A O 1
ATOM 610 N N . ASN A 1 77 ? 9.702 -17.830 -15.738 1.00 49.62 77 ASN A N 1
ATOM 611 C CA . ASN A 1 77 ? 9.751 -17.592 -17.191 1.00 49.62 77 ASN A CA 1
ATOM 612 C C . ASN A 1 77 ? 8.925 -16.369 -17.666 1.00 49.62 77 ASN A C 1
ATOM 614 O O . ASN A 1 77 ? 7.786 -16.510 -18.102 1.00 49.62 77 ASN A O 1
ATOM 618 N N . GLY A 1 78 ? 9.497 -15.163 -17.613 1.00 52.50 78 GLY A N 1
ATOM 619 C CA . GLY A 1 78 ? 8.889 -13.948 -18.165 1.00 52.50 78 GLY A CA 1
ATOM 620 C C . GLY A 1 78 ? 7.848 -13.214 -17.305 1.00 52.50 78 GLY A C 1
ATOM 621 O O . GLY A 1 78 ? 7.226 -12.285 -17.822 1.00 52.50 78 GLY A O 1
ATOM 622 N N . SER A 1 79 ? 7.669 -13.535 -16.018 1.00 54.88 79 SER A N 1
ATOM 623 C CA . SER A 1 79 ? 6.770 -12.774 -15.129 1.00 54.88 79 SER A CA 1
ATOM 624 C C . SER A 1 79 ? 7.369 -11.408 -14.766 1.00 54.88 79 SER A C 1
ATOM 626 O O . SER A 1 79 ? 7.890 -11.207 -13.669 1.00 54.88 79 SER A O 1
ATOM 628 N N . ARG A 1 80 ? 7.326 -10.449 -15.698 1.00 64.19 80 ARG A N 1
ATOM 629 C CA . ARG A 1 80 ? 7.672 -9.046 -15.422 1.00 64.19 80 ARG A CA 1
ATOM 630 C C . ARG A 1 80 ? 6.698 -8.490 -14.384 1.00 64.19 80 ARG A C 1
ATOM 632 O O . ARG A 1 80 ? 5.491 -8.724 -14.474 1.00 64.19 80 ARG A O 1
ATOM 639 N N . ILE A 1 81 ? 7.214 -7.763 -13.394 1.00 69.88 81 ILE A N 1
ATOM 640 C CA . ILE A 1 81 ? 6.367 -7.078 -12.414 1.00 69.88 81 ILE A CA 1
ATOM 641 C C . ILE A 1 81 ? 5.476 -6.102 -13.177 1.00 69.88 81 ILE A C 1
ATOM 643 O O . ILE A 1 81 ? 5.953 -5.291 -13.969 1.00 69.88 81 ILE A O 1
ATOM 647 N N . ARG A 1 82 ? 4.160 -6.228 -12.984 1.00 74.75 82 ARG A N 1
ATOM 648 C CA . ARG A 1 82 ? 3.197 -5.357 -13.656 1.00 74.75 82 ARG A CA 1
ATOM 649 C C . ARG A 1 82 ? 3.351 -3.948 -13.114 1.00 74.75 82 ARG A C 1
ATOM 651 O O . ARG A 1 82 ? 3.317 -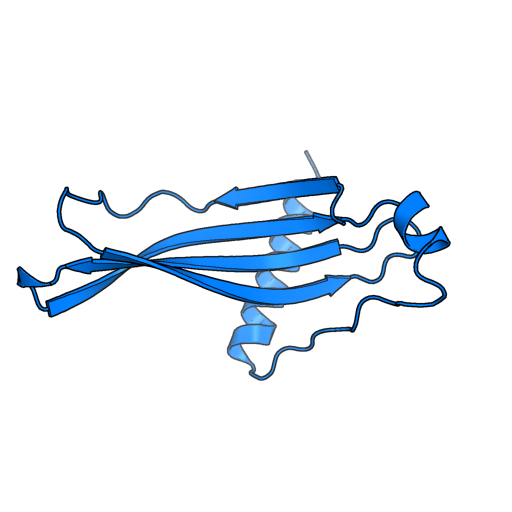3.753 -11.901 1.00 74.75 82 ARG A O 1
ATOM 658 N N . LYS A 1 83 ? 3.475 -2.988 -14.030 1.00 74.62 83 LYS A N 1
ATOM 659 C CA . LYS A 1 83 ? 3.526 -1.578 -13.671 1.00 74.62 83 LYS A CA 1
ATOM 660 C C . LYS A 1 83 ? 2.185 -1.156 -13.083 1.00 74.62 83 LYS A C 1
ATOM 662 O O . LYS A 1 83 ? 1.172 -1.214 -13.777 1.00 74.62 83 LYS A O 1
ATOM 667 N N . VAL A 1 84 ? 2.194 -0.739 -11.821 1.00 78.69 84 VAL A N 1
ATOM 668 C CA . VAL A 1 84 ? 1.040 -0.084 -11.198 1.00 78.69 84 VAL A CA 1
ATOM 669 C C . VAL A 1 84 ? 1.132 1.408 -11.491 1.00 78.69 84 VAL A C 1
ATOM 671 O O . VAL A 1 84 ? 2.207 2.003 -11.379 1.00 78.69 84 VAL A O 1
ATOM 674 N N . VAL A 1 85 ? 0.018 1.983 -11.927 1.00 74.88 85 VAL A N 1
ATOM 675 C CA . VAL A 1 85 ? -0.133 3.419 -12.155 1.00 74.88 85 VAL A CA 1
ATOM 676 C C . VAL A 1 85 ? -1.176 3.951 -11.176 1.00 74.88 85 VAL A C 1
ATOM 678 O O . VAL A 1 85 ? -2.138 3.228 -10.904 1.00 74.88 85 VAL A O 1
ATOM 681 N N . PRO A 1 86 ? -0.990 5.167 -10.636 1.00 77.69 86 PRO A N 1
ATOM 682 C CA . PRO A 1 86 ? -1.995 5.789 -9.784 1.00 77.69 86 PRO A CA 1
ATOM 683 C C . PRO A 1 86 ? -3.309 5.933 -10.547 1.00 77.69 86 PRO A C 1
ATOM 685 O O . PRO A 1 86 ? -3.312 6.257 -11.738 1.00 77.69 86 PRO A O 1
ATOM 688 N N . ALA A 1 87 ? -4.414 5.682 -9.856 1.00 77.00 87 ALA A N 1
ATOM 689 C CA . ALA A 1 87 ? -5.747 5.873 -10.399 1.00 77.00 87 ALA A CA 1
ATOM 690 C C . ALA A 1 87 ? -6.210 7.330 -10.241 1.00 77.00 87 ALA A C 1
ATOM 692 O O . ALA A 1 87 ? -7.016 7.793 -11.049 1.00 77.00 87 ALA A O 1
ATOM 693 N N . THR A 1 88 ? -5.694 8.054 -9.237 1.00 80.94 88 THR A N 1
ATOM 694 C CA . THR A 1 88 ? -6.071 9.447 -8.932 1.00 80.94 88 THR A CA 1
ATOM 695 C C . THR A 1 88 ? -4.878 10.411 -8.891 1.00 80.94 88 THR A C 1
ATOM 697 O O . THR A 1 88 ? -3.716 10.010 -8.788 1.00 80.94 88 THR A O 1
ATOM 700 N N . GLU A 1 89 ? -5.161 11.715 -8.981 1.00 81.56 89 GLU A N 1
ATOM 701 C CA . GLU A 1 89 ? -4.144 12.773 -8.900 1.00 81.56 89 GLU A CA 1
ATOM 702 C C . GLU A 1 89 ? -3.501 12.833 -7.508 1.00 81.56 89 GLU A C 1
ATOM 704 O O . GLU A 1 89 ? -2.284 12.981 -7.384 1.00 81.56 89 GLU A O 1
ATOM 709 N N . GLU A 1 90 ? -4.296 12.661 -6.451 1.00 80.62 90 GLU A N 1
ATOM 710 C CA . GLU A 1 90 ? -3.809 12.643 -5.076 1.00 80.62 90 GLU A CA 1
ATOM 711 C C . GLU A 1 90 ? -2.815 11.498 -4.858 1.00 80.62 90 GLU A C 1
ATOM 713 O O . GLU A 1 90 ? -1.745 11.719 -4.285 1.00 80.62 90 GLU A O 1
ATOM 718 N N . GLU A 1 91 ? -3.121 10.301 -5.372 1.00 75.19 91 GLU A N 1
ATOM 719 C CA . GLU A 1 91 ? -2.205 9.156 -5.366 1.00 75.19 91 GLU A CA 1
ATOM 720 C C . GLU A 1 91 ? -0.921 9.471 -6.139 1.00 75.19 91 GLU A C 1
ATOM 722 O O . GLU A 1 91 ? 0.178 9.206 -5.650 1.00 75.19 91 GLU A O 1
ATOM 727 N N . ALA A 1 92 ? -1.030 10.090 -7.320 1.00 81.19 92 ALA A N 1
ATOM 728 C CA . ALA A 1 92 ? 0.132 10.478 -8.114 1.00 81.19 92 ALA A CA 1
ATOM 729 C C . ALA A 1 92 ? 1.043 11.464 -7.363 1.00 81.19 92 ALA A C 1
ATOM 731 O O . ALA A 1 92 ? 2.267 11.307 -7.373 1.00 81.19 92 ALA A O 1
ATOM 732 N N . ARG A 1 93 ? 0.464 12.445 -6.660 1.00 83.38 93 ARG A N 1
ATOM 733 C CA . ARG A 1 93 ? 1.215 13.418 -5.857 1.00 83.38 93 ARG A CA 1
ATOM 734 C C . ARG A 1 93 ? 1.921 12.760 -4.669 1.00 83.38 93 ARG A C 1
ATOM 736 O O . ARG A 1 93 ? 3.094 13.045 -4.437 1.00 83.38 93 ARG A O 1
ATOM 743 N N . LEU A 1 94 ? 1.241 11.856 -3.960 1.00 79.12 94 LEU A N 1
ATOM 744 C CA . LEU A 1 94 ? 1.828 11.089 -2.853 1.00 79.12 94 LEU A CA 1
ATOM 745 C C . LEU A 1 94 ? 2.996 10.213 -3.328 1.00 79.12 94 LEU A C 1
ATOM 747 O O . LEU A 1 94 ? 4.039 10.143 -2.676 1.00 79.12 94 LEU A O 1
ATOM 751 N N . ILE A 1 95 ? 2.852 9.579 -4.494 1.00 79.44 95 ILE A N 1
ATOM 752 C CA . ILE A 1 95 ? 3.916 8.786 -5.120 1.00 79.44 95 ILE A CA 1
ATOM 753 C C . ILE A 1 95 ? 5.132 9.663 -5.458 1.00 79.44 95 ILE A C 1
ATOM 755 O O . ILE A 1 95 ? 6.263 9.246 -5.203 1.00 79.44 95 ILE A O 1
ATOM 759 N N . LEU A 1 96 ? 4.926 10.871 -5.997 1.00 81.19 96 LEU A N 1
ATOM 760 C CA . LEU A 1 96 ? 6.009 11.812 -6.312 1.00 81.19 96 LEU A CA 1
ATOM 761 C C . LEU A 1 96 ? 6.775 12.253 -5.057 1.00 81.19 96 LEU A C 1
ATOM 763 O O . LEU A 1 96 ? 7.996 12.106 -5.009 1.00 81.19 96 LEU A O 1
ATOM 767 N N . GLU A 1 97 ? 6.069 12.706 -4.018 1.00 81.12 97 GLU A N 1
ATOM 768 C CA . GLU A 1 97 ? 6.678 13.124 -2.744 1.00 81.12 97 GLU A CA 1
ATOM 769 C C . GLU A 1 97 ? 7.514 11.995 -2.117 1.00 81.12 97 GLU A C 1
ATOM 771 O O . GLU A 1 97 ? 8.598 12.205 -1.561 1.00 81.12 97 GLU A O 1
ATOM 776 N N . ARG A 1 98 ? 7.030 10.759 -2.255 1.00 73.50 98 ARG A N 1
ATOM 777 C CA . ARG A 1 98 ? 7.712 9.554 -1.789 1.00 73.50 98 ARG A CA 1
ATOM 778 C C . ARG A 1 98 ? 8.962 9.221 -2.602 1.00 73.50 98 ARG A C 1
ATOM 780 O O . ARG A 1 98 ? 9.986 8.881 -2.006 1.00 73.50 98 ARG A O 1
ATOM 787 N N . MET A 1 99 ? 8.900 9.314 -3.931 1.00 76.12 99 MET A N 1
ATOM 788 C CA . MET A 1 99 ? 10.079 9.141 -4.784 1.00 76.12 99 MET A CA 1
ATOM 789 C C . MET A 1 99 ? 11.168 10.162 -4.432 1.00 76.12 99 MET A C 1
ATOM 791 O O . MET A 1 99 ? 12.341 9.797 -4.348 1.00 76.12 99 MET A O 1
ATOM 795 N N . ASP A 1 100 ? 10.793 11.411 -4.161 1.00 77.75 100 ASP A N 1
ATOM 796 C CA . ASP A 1 100 ? 11.739 12.462 -3.776 1.00 77.75 100 ASP A CA 1
ATOM 797 C C . ASP A 1 100 ? 12.309 12.248 -2.367 1.00 77.75 100 ASP A C 1
ATOM 799 O O . ASP A 1 100 ? 13.521 12.362 -2.170 1.00 77.75 100 ASP A O 1
ATOM 803 N N . SER A 1 101 ? 11.477 11.831 -1.407 1.00 70.88 101 SER A N 1
ATOM 804 C CA . SER A 1 101 ? 11.921 11.478 -0.049 1.00 70.88 101 SER A CA 1
ATOM 805 C C . SER A 1 101 ? 12.957 10.346 -0.059 1.00 70.88 101 SER A C 1
ATOM 807 O O . SER A 1 101 ? 13.957 10.409 0.656 1.00 70.88 101 SER A O 1
ATOM 809 N N . LYS A 1 102 ? 12.772 9.337 -0.922 1.00 66.94 102 LYS A N 1
ATOM 810 C CA . LYS A 1 102 ? 13.753 8.260 -1.116 1.00 66.94 102 LYS A CA 1
ATOM 811 C C . LYS A 1 102 ? 15.061 8.738 -1.741 1.00 66.94 102 LYS A C 1
ATOM 813 O O . LYS A 1 102 ? 16.126 8.304 -1.313 1.00 66.94 102 LYS A O 1
ATOM 818 N N . LYS A 1 103 ? 14.997 9.630 -2.735 1.00 63.91 103 LYS A N 1
ATOM 819 C CA . LYS A 1 103 ? 16.194 10.201 -3.377 1.00 63.91 103 LYS A CA 1
ATOM 820 C C . LYS A 1 103 ? 17.000 11.087 -2.430 1.00 63.91 103 LYS A C 1
ATOM 822 O O . LYS A 1 103 ? 18.218 11.168 -2.561 1.00 63.91 103 LYS A O 1
ATOM 827 N N . LEU A 1 104 ? 16.338 11.761 -1.491 1.00 57.41 104 LEU A N 1
ATOM 828 C CA . LEU A 1 104 ? 17.015 12.606 -0.511 1.00 57.41 104 LEU A CA 1
ATOM 829 C C . LEU A 1 104 ? 17.700 11.777 0.589 1.00 57.41 104 LEU A C 1
ATOM 831 O O . LEU A 1 104 ? 18.791 12.135 1.025 1.00 57.41 104 LEU A O 1
ATOM 835 N N . GLY A 1 105 ? 17.115 10.638 0.976 1.00 50.88 105 GLY A N 1
ATOM 836 C CA . GLY A 1 105 ? 17.701 9.701 1.943 1.00 50.88 105 GLY A CA 1
ATOM 837 C C . GLY A 1 105 ? 18.952 8.954 1.458 1.00 50.88 105 GLY A C 1
ATOM 838 O O . GLY A 1 105 ? 19.654 8.371 2.275 1.00 50.88 105 GLY A O 1
ATOM 839 N N . SER A 1 106 ? 19.274 8.989 0.159 1.00 45.88 106 SER A N 1
ATOM 840 C CA . SER A 1 106 ? 20.472 8.350 -0.412 1.00 45.88 106 SER A CA 1
ATOM 841 C C . SER A 1 106 ? 21.683 9.293 -0.553 1.00 45.88 106 SER A C 1
ATOM 843 O O . SER A 1 106 ? 22.610 8.980 -1.299 1.00 45.88 106 SER A O 1
ATOM 845 N N . ARG A 1 107 ? 21.663 10.477 0.082 1.00 41.84 107 ARG A N 1
ATOM 846 C CA . ARG A 1 107 ? 22.730 11.504 0.016 1.00 41.84 107 ARG A CA 1
ATOM 847 C C . ARG A 1 107 ? 23.413 11.800 1.360 1.00 41.84 107 ARG A C 1
ATOM 849 O O . ARG A 1 107 ? 23.988 12.877 1.508 1.00 41.84 107 ARG A O 1
ATOM 856 N N . ALA A 1 108 ? 23.373 10.860 2.302 1.00 33.72 108 ALA A N 1
ATOM 857 C CA . ALA A 1 108 ? 24.138 10.913 3.548 1.00 33.72 108 ALA A CA 1
ATOM 858 C C . ALA A 1 108 ? 25.162 9.775 3.600 1.00 33.72 108 ALA A C 1
ATOM 860 O O . ALA A 1 108 ? 24.785 8.643 3.221 1.00 33.72 108 ALA A O 1
#

Radius of gyration: 16.79 Å; Cα contacts (8 Å, |Δi|>4): 181; chains: 1; bounding box: 42×33×43 Å

Nearest PDB structures (foldseek):
  1ozb-assembly2_G  TM=5.351E-01  e=3.321E-02  Haemophilus influenzae
  1ozb-assembly1_A  TM=3.687E-01  e=7.774E-03  Haemophilus influenzae
  1fx3-assembly1_D  TM=3.490E-01  e=2.484E-02  Haemophilus influenzae
  5mtw-assembly1_B  TM=3.633E-01  e=5.935E-02  Mycobacterium tuberculosis H37Rv
  1qyn-assembly1_C  TM=3.260E-01  e=4.986E-02  Escherichia coli

Solvent-accessible surface area (backbone atoms only — not comparable to full-atom values): 6428 Å² total; per-residue (Å²): 132,63,74,49,72,52,74,52,66,56,71,85,72,56,91,83,58,97,83,49,45,78,45,76,50,76,46,77,57,39,46,47,89,41,93,82,56,34,39,39,32,31,40,35,39,30,30,41,32,38,75,92,75,73,42,74,44,78,30,36,49,36,35,38,36,37,28,47,51,66,74,58,53,72,74,39,83,80,73,68,83,74,78,50,72,60,92,47,71,69,51,45,51,54,52,49,56,49,55,51,54,54,62,60,68,71,73,120

Organism: NCBI:txid218843